Protein AF-A0A5T3DH39-F1 (afdb_monomer)

Radius of gyration: 12.59 Å; Cα contacts (8 Å, |Δi|>4): 59; chains: 1; bounding box: 29×25×36 Å

Secondary structure (DSSP, 8-state):
-EEEEEEE-TT---TT-SS-HHHHHHHHHHTT--EEEEEESTT-S-GGGS-HHHHTTTS---

Structure (mmCIF, N/CA/C/O backbone):
data_AF-A0A5T3DH39-F1
#
_entry.id   AF-A0A5T3DH39-F1
#
loop_
_atom_site.group_PDB
_atom_site.id
_atom_site.type_symbol
_atom_site.label_atom_id
_atom_site.label_alt_id
_atom_site.label_comp_id
_atom_site.label_asym_id
_atom_site.label_entity_id
_atom_site.label_seq_id
_atom_site.pdbx_PDB_ins_code
_atom_site.Cartn_x
_atom_site.Cartn_y
_atom_site.Cartn_z
_atom_site.occupancy
_atom_site.B_iso_or_equiv
_atom_site.auth_seq_id
_atom_site.auth_comp_id
_atom_site.auth_asym_id
_atom_site.auth_atom_id
_atom_site.pdbx_PDB_model_num
ATOM 1 N N . MET A 1 1 ? -9.492 -0.166 12.953 1.00 76.31 1 MET A N 1
ATOM 2 C CA . MET A 1 1 ? -8.200 -0.887 12.855 1.00 76.31 1 MET A CA 1
ATOM 3 C C . MET A 1 1 ? -7.323 -0.129 11.872 1.00 76.31 1 MET A C 1
ATOM 5 O O . MET A 1 1 ? -7.863 0.348 10.882 1.00 76.31 1 MET A O 1
ATOM 9 N N . LYS A 1 2 ? -6.026 0.027 12.160 1.00 84.31 2 LYS A N 1
ATOM 10 C CA . LYS A 1 2 ? -5.077 0.755 11.303 1.00 84.31 2 LYS A CA 1
ATOM 11 C C . LYS A 1 2 ? -4.013 -0.213 10.805 1.00 84.31 2 LYS A C 1
ATOM 13 O O . LYS A 1 2 ? -3.584 -1.068 11.577 1.00 84.31 2 LYS A O 1
ATOM 18 N N . VAL A 1 3 ? -3.631 -0.097 9.537 1.00 86.38 3 VAL A N 1
ATOM 19 C CA . VAL A 1 3 ? -2.613 -0.950 8.911 1.00 86.38 3 VAL A CA 1
ATOM 20 C C . VAL A 1 3 ? -1.514 -0.082 8.315 1.00 86.38 3 VAL A C 1
ATOM 22 O O . VAL A 1 3 ? -1.776 0.990 7.771 1.00 86.38 3 VAL A O 1
ATOM 25 N N . LEU A 1 4 ? -0.274 -0.544 8.446 1.00 84.69 4 LEU A N 1
ATOM 26 C CA . LEU A 1 4 ?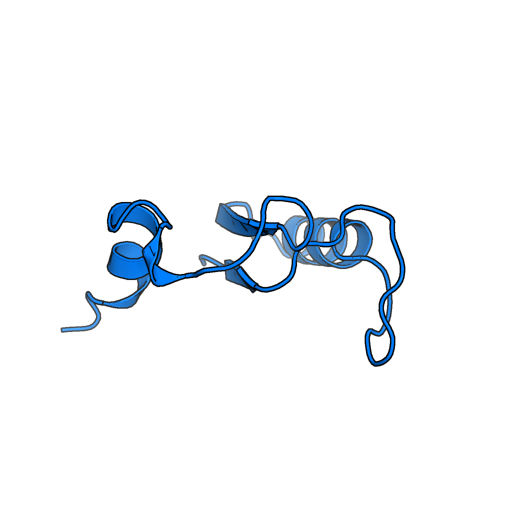 0.900 0.053 7.832 1.00 84.69 4 LEU A CA 1
ATOM 27 C C . LEU A 1 4 ? 1.473 -0.934 6.820 1.00 84.69 4 LEU A C 1
ATOM 29 O O . LEU A 1 4 ? 1.845 -2.045 7.192 1.00 84.69 4 LEU A O 1
ATOM 33 N N . ILE A 1 5 ? 1.552 -0.521 5.558 1.00 82.94 5 ILE A N 1
ATOM 34 C CA . ILE A 1 5 ? 2.231 -1.281 4.509 1.00 82.94 5 ILE A CA 1
ATOM 35 C C . ILE A 1 5 ? 3.608 -0.660 4.308 1.00 82.94 5 ILE A C 1
ATOM 37 O O . ILE A 1 5 ? 3.740 0.465 3.828 1.00 82.94 5 ILE A O 1
ATOM 41 N N . ILE A 1 6 ? 4.633 -1.405 4.695 1.00 78.56 6 ILE A N 1
ATOM 42 C CA . ILE A 1 6 ? 6.019 -1.095 4.353 1.00 78.56 6 ILE A CA 1
ATOM 43 C C . ILE A 1 6 ? 6.284 -1.736 2.992 1.00 78.56 6 ILE A C 1
ATOM 45 O O . ILE A 1 6 ? 5.799 -2.840 2.750 1.00 78.56 6 ILE A O 1
ATOM 49 N N . ASN A 1 7 ? 7.048 -1.064 2.133 1.00 76.44 7 ASN A N 1
ATOM 50 C CA . ASN A 1 7 ? 7.312 -1.499 0.762 1.00 76.44 7 ASN A CA 1
ATOM 51 C C . ASN A 1 7 ? 6.036 -1.517 -0.082 1.00 76.44 7 ASN A C 1
ATOM 53 O O . ASN A 1 7 ? 5.565 -2.553 -0.540 1.00 76.44 7 ASN A O 1
ATOM 57 N N . ASP A 1 8 ? 5.434 -0.347 -0.239 1.00 85.00 8 ASP A N 1
ATOM 58 C CA . ASP A 1 8 ? 4.338 -0.125 -1.163 1.00 85.00 8 ASP A CA 1
ATOM 59 C C . ASP A 1 8 ? 4.884 -0.012 -2.584 1.00 85.00 8 ASP A C 1
ATOM 61 O O . ASP A 1 8 ? 5.688 0.860 -2.904 1.00 85.00 8 ASP A O 1
ATOM 65 N N . THR A 1 9 ? 4.457 -0.942 -3.424 1.00 84.25 9 THR A N 1
ATOM 66 C CA . THR A 1 9 ? 4.993 -1.150 -4.770 1.00 84.25 9 THR A CA 1
ATOM 67 C C . THR A 1 9 ? 3.961 -0.792 -5.835 1.00 84.25 9 THR A C 1
ATOM 69 O O . THR A 1 9 ? 4.145 -1.081 -7.014 1.00 84.25 9 THR A O 1
ATOM 72 N N . GLY A 1 10 ? 2.839 -0.198 -5.418 1.00 85.75 10 GLY A N 1
ATOM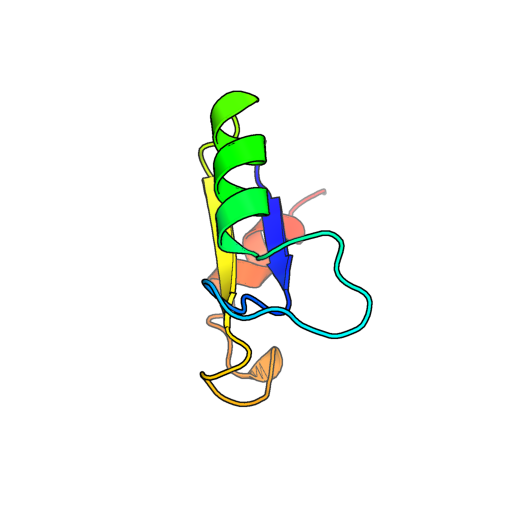 73 C CA . GLY A 1 10 ? 1.663 0.026 -6.245 1.00 85.75 10 GLY A CA 1
ATOM 74 C C . GLY A 1 10 ? 1.214 -1.251 -6.954 1.00 85.75 10 GLY A C 1
ATOM 75 O O . GLY A 1 10 ? 0.861 -2.247 -6.321 1.00 85.75 10 GLY A O 1
ATOM 76 N N . ASN A 1 11 ? 1.239 -1.200 -8.287 1.00 86.69 11 ASN A N 1
ATOM 77 C CA . ASN A 1 11 ? 0.870 -2.305 -9.176 1.00 86.69 11 ASN A CA 1
ATOM 78 C C . ASN A 1 11 ? 2.063 -3.179 -9.593 1.00 86.69 11 ASN A C 1
ATOM 80 O O . ASN A 1 11 ? 1.889 -4.120 -10.365 1.00 86.69 11 ASN A O 1
ATOM 84 N N . SER A 1 12 ? 3.261 -2.890 -9.091 1.00 82.81 12 SER A N 1
ATOM 85 C CA . SER A 1 12 ? 4.465 -3.651 -9.406 1.00 82.81 12 SER A CA 1
ATOM 86 C C . SER A 1 12 ? 4.575 -4.872 -8.498 1.00 82.81 12 SER A C 1
ATOM 88 O O . SER A 1 12 ? 4.455 -4.775 -7.271 1.00 82.81 12 SER A O 1
ATOM 90 N N . TYR A 1 13 ? 4.841 -6.030 -9.101 1.00 75.56 13 TYR A N 1
ATOM 91 C CA . TYR A 1 13 ? 5.165 -7.249 -8.367 1.00 75.56 13 TYR A CA 1
ATOM 92 C C . TYR A 1 13 ? 6.585 -7.169 -7.811 1.00 75.56 13 TYR A C 1
ATOM 94 O O . TYR A 1 13 ? 7.517 -6.811 -8.526 1.00 75.56 13 TYR A O 1
ATOM 102 N N . HIS A 1 14 ? 6.748 -7.552 -6.548 1.00 67.44 14 HIS A N 1
ATOM 103 C CA . HIS A 1 14 ? 8.056 -7.759 -5.935 1.00 67.44 14 HIS A CA 1
ATOM 104 C C . HIS A 1 14 ? 8.258 -9.232 -5.596 1.00 67.44 14 HIS A C 1
ATOM 106 O O . HIS A 1 14 ? 7.316 -9.947 -5.242 1.00 67.44 14 HIS A O 1
ATOM 112 N N . TRP A 1 15 ? 9.502 -9.696 -5.719 1.00 65.44 15 TRP A N 1
ATOM 113 C CA . TRP A 1 15 ? 9.865 -11.061 -5.353 1.00 65.44 15 TRP A CA 1
ATOM 114 C C . TRP A 1 15 ? 9.527 -11.349 -3.890 1.00 65.44 15 TRP A C 1
ATOM 116 O O . TRP A 1 15 ? 9.869 -10.582 -2.995 1.00 65.44 15 TRP A O 1
ATOM 126 N N . GLY A 1 16 ? 8.843 -12.473 -3.666 1.00 66.00 16 GLY A N 1
ATOM 127 C CA . GLY A 1 16 ? 8.390 -12.898 -2.341 1.00 66.00 16 GLY A CA 1
ATOM 128 C C . GLY A 1 16 ? 7.016 -12.365 -1.916 1.00 66.00 16 GLY A C 1
ATOM 129 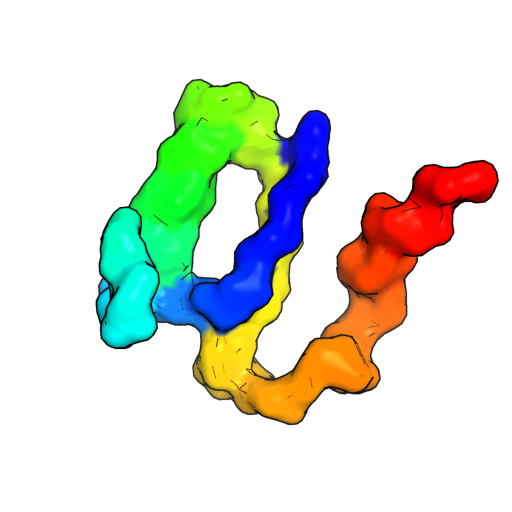O O . GLY A 1 16 ? 6.543 -12.751 -0.850 1.00 66.00 16 GLY A O 1
ATOM 130 N N . CYS A 1 17 ? 6.340 -11.539 -2.725 1.00 66.19 17 CYS A N 1
ATOM 131 C CA . CYS A 1 17 ? 4.989 -11.054 -2.426 1.00 66.19 17 CYS A CA 1
ATOM 132 C C . CYS A 1 17 ? 3.897 -11.864 -3.147 1.00 66.19 17 CYS A C 1
ATOM 134 O O . CYS A 1 17 ? 3.992 -12.149 -4.340 1.00 66.19 17 CYS A O 1
ATOM 136 N N . TYR A 1 18 ? 2.810 -12.179 -2.432 1.00 67.75 18 TYR A N 1
ATOM 137 C CA . TYR A 1 18 ? 1.606 -12.822 -2.979 1.00 67.75 18 TYR A CA 1
ATOM 138 C C . TYR A 1 18 ? 0.622 -11.771 -3.529 1.00 67.75 18 TYR A C 1
ATOM 140 O O . TYR A 1 18 ? -0.470 -11.570 -3.001 1.00 67.75 18 TYR A O 1
ATOM 148 N N . GLY A 1 19 ? 1.041 -11.057 -4.577 1.00 77.12 19 GLY A N 1
ATOM 149 C CA . GLY A 1 19 ? 0.269 -9.977 -5.202 1.00 77.12 19 GLY A CA 1
ATOM 150 C C . GLY A 1 19 ? 0.945 -8.609 -5.115 1.00 77.12 19 GLY A C 1
ATOM 151 O O . GLY A 1 19 ? 2.072 -8.480 -4.639 1.00 77.12 19 GLY A O 1
ATOM 152 N N . THR A 1 20 ? 0.241 -7.589 -5.602 1.00 88.56 20 THR A N 1
ATOM 153 C CA . THR A 1 20 ? 0.679 -6.188 -5.581 1.00 88.56 20 THR A CA 1
ATOM 154 C C . THR A 1 20 ? 0.201 -5.499 -4.301 1.00 88.56 20 THR A C 1
ATOM 156 O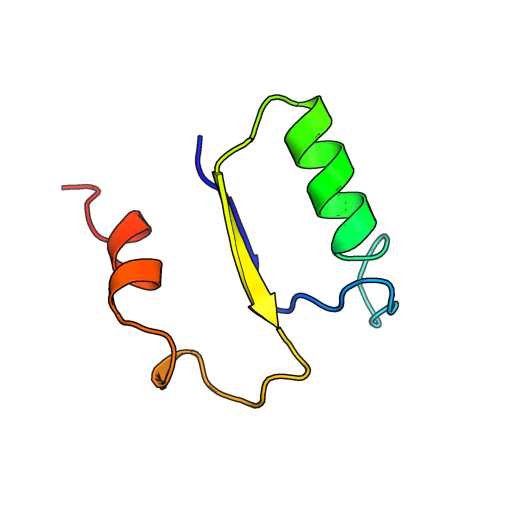 O . THR A 1 20 ? -0.801 -5.909 -3.702 1.00 88.56 20 THR A O 1
ATOM 159 N N . SER A 1 21 ? 0.871 -4.430 -3.859 1.00 88.75 21 SER A N 1
ATOM 160 C CA . SER A 1 21 ? 0.391 -3.680 -2.689 1.00 88.75 21 SER A CA 1
ATOM 161 C C . SER A 1 21 ? -0.992 -3.057 -2.935 1.00 88.75 21 SER A C 1
ATOM 163 O O . SER A 1 21 ? -1.763 -2.908 -1.986 1.00 88.75 21 SER A O 1
ATOM 165 N N . THR A 1 22 ? -1.362 -2.775 -4.192 1.00 90.69 22 THR A N 1
ATOM 166 C CA . THR A 1 22 ? -2.737 -2.417 -4.583 1.00 90.69 22 THR A CA 1
ATOM 167 C C . THR A 1 22 ? -3.739 -3.519 -4.240 1.00 90.69 22 THR A C 1
ATOM 169 O O . THR A 1 22 ? -4.708 -3.246 -3.532 1.00 90.69 22 THR A O 1
ATOM 172 N N . ALA A 1 23 ? -3.484 -4.767 -4.648 1.00 90.25 23 ALA A N 1
ATOM 173 C CA . ALA A 1 23 ? -4.379 -5.890 -4.355 1.00 90.25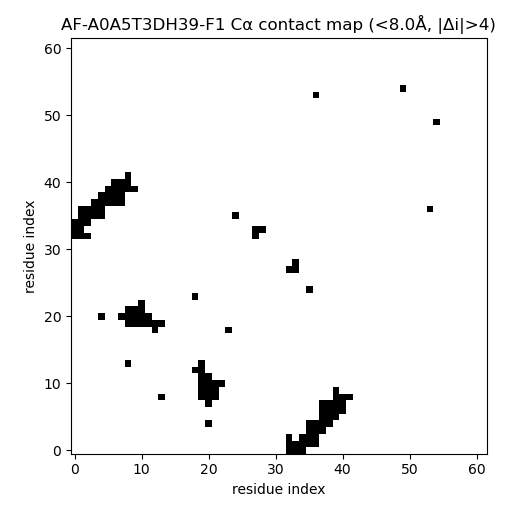 23 ALA A CA 1
ATOM 174 C C . ALA A 1 23 ? -4.527 -6.128 -2.839 1.00 90.25 23 ALA A C 1
ATOM 176 O O . ALA A 1 23 ? -5.614 -6.422 -2.334 1.00 90.25 23 ALA A O 1
ATOM 177 N N . ILE A 1 24 ? -3.442 -5.933 -2.082 1.00 88.88 24 ILE A N 1
ATOM 178 C CA . ILE A 1 24 ? -3.467 -6.005 -0.615 1.00 88.88 24 ILE A CA 1
ATOM 179 C C . ILE A 1 24 ? -4.357 -4.894 -0.033 1.00 88.88 24 ILE A C 1
ATOM 181 O O . ILE A 1 24 ? -5.211 -5.178 0.809 1.00 88.88 24 ILE A O 1
ATOM 185 N N . LYS A 1 25 ? -4.213 -3.642 -0.492 1.00 91.12 25 LYS A N 1
ATOM 186 C CA . LYS A 1 25 ? -5.050 -2.511 -0.044 1.00 91.12 25 LYS A CA 1
ATOM 187 C C . LYS A 1 25 ? -6.532 -2.750 -0.322 1.00 91.12 25 LYS A C 1
ATOM 189 O O . LYS A 1 25 ? -7.360 -2.450 0.534 1.00 91.12 25 LYS A O 1
ATOM 194 N N . GLU A 1 26 ? -6.871 -3.289 -1.488 1.00 92.88 26 GLU A N 1
ATOM 195 C CA . GLU A 1 26 ? -8.255 -3.615 -1.850 1.00 92.88 26 GLU A CA 1
ATOM 196 C C . GLU A 1 26 ? -8.844 -4.691 -0.935 1.00 92.88 26 GLU A C 1
ATOM 198 O O . GLU A 1 26 ? -9.931 -4.502 -0.389 1.00 92.88 26 GLU A O 1
ATOM 203 N N . SER A 1 27 ? -8.097 -5.767 -0.675 1.00 91.69 27 SER A N 1
ATOM 204 C CA . SER A 1 27 ? -8.511 -6.824 0.258 1.00 91.69 27 SER A CA 1
ATOM 205 C C . SER A 1 27 ? -8.716 -6.298 1.686 1.00 91.69 27 SER A C 1
ATOM 207 O O . SER A 1 27 ? -9.689 -6.654 2.355 1.00 91.69 27 SER A O 1
ATOM 209 N N . LEU A 1 28 ? -7.842 -5.401 2.157 1.00 91.62 28 LEU A N 1
ATOM 210 C CA . LEU A 1 28 ? -7.981 -4.755 3.467 1.00 91.62 28 LEU A CA 1
ATOM 211 C C . LEU A 1 28 ? -9.224 -3.857 3.533 1.00 91.62 28 LEU A C 1
ATOM 213 O O . LEU A 1 28 ? -9.976 -3.925 4.507 1.00 91.62 28 LEU A O 1
ATOM 217 N N . ARG A 1 29 ? -9.482 -3.068 2.484 1.00 93.50 29 ARG A N 1
ATOM 218 C CA . ARG A 1 29 ? -10.688 -2.231 2.381 1.00 93.50 29 ARG A CA 1
ATOM 219 C C . ARG A 1 29 ? -11.961 -3.070 2.356 1.00 93.50 29 ARG A C 1
ATOM 221 O O . ARG A 1 29 ? -12.905 -2.744 3.068 1.00 93.50 29 ARG A O 1
ATOM 228 N N . PHE A 1 30 ? -11.968 -4.183 1.621 1.00 94.75 30 PHE A N 1
ATOM 229 C CA .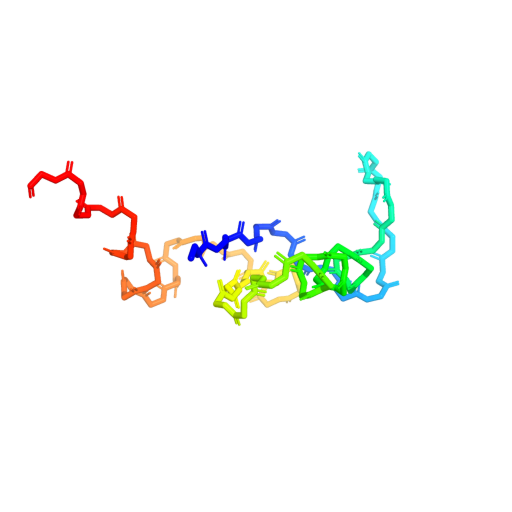 PHE A 1 30 ? -13.089 -5.129 1.606 1.00 94.75 30 PHE A CA 1
ATOM 230 C C . PHE A 1 30 ? -13.393 -5.697 3.004 1.00 94.75 30 PHE A C 1
ATOM 232 O O . PHE A 1 30 ? -14.545 -5.945 3.345 1.00 94.75 30 PHE A O 1
ATOM 239 N N . ARG A 1 31 ? -12.370 -5.833 3.856 1.00 93.75 31 ARG A N 1
ATOM 240 C CA . ARG A 1 31 ? -12.499 -6.248 5.266 1.00 93.75 31 ARG A CA 1
ATOM 241 C C . ARG A 1 31 ? -12.853 -5.097 6.223 1.00 93.75 31 ARG A C 1
ATOM 243 O O . ARG A 1 31 ? -12.831 -5.291 7.436 1.00 93.75 31 ARG A O 1
ATOM 250 N N . GLY A 1 32 ? -13.154 -3.904 5.706 1.00 95.19 32 GLY A N 1
ATOM 251 C CA . GLY A 1 32 ? -13.543 -2.729 6.494 1.00 95.19 32 GLY A CA 1
ATOM 252 C C . GLY A 1 32 ? -12.378 -1.924 7.080 1.00 95.19 32 GLY A C 1
ATOM 253 O O . GLY A 1 32 ? -12.588 -1.090 7.963 1.00 95.19 32 GLY A O 1
ATOM 254 N N . ILE A 1 33 ? -11.141 -2.150 6.624 1.00 92.62 33 ILE A N 1
ATOM 255 C CA . ILE A 1 33 ? -9.969 -1.387 7.071 1.00 92.62 33 ILE A CA 1
ATOM 256 C C . ILE A 1 33 ? -9.775 -0.184 6.146 1.00 92.62 33 ILE A C 1
ATOM 258 O O . ILE A 1 33 ? -9.257 -0.307 5.038 1.00 92.62 33 ILE A O 1
ATOM 262 N N . ASN A 1 34 ? -10.166 0.993 6.632 1.00 88.88 34 ASN A N 1
ATOM 263 C CA . ASN A 1 34 ? -10.097 2.241 5.863 1.00 88.88 34 ASN A CA 1
ATOM 264 C C . ASN A 1 34 ? -8.833 3.068 6.152 1.00 88.88 34 ASN A C 1
ATOM 266 O O . ASN A 1 34 ? -8.408 3.860 5.317 1.00 88.88 34 ASN A O 1
ATOM 270 N N . GLU A 1 35 ? -8.207 2.877 7.316 1.00 90.25 35 GLU A N 1
ATOM 271 C CA . GLU A 1 35 ? -6.989 3.593 7.711 1.00 90.25 35 GLU A CA 1
ATOM 272 C C . GLU A 1 35 ? -5.738 2.792 7.326 1.00 90.25 35 GLU A C 1
ATOM 274 O O . GLU A 1 35 ? -5.224 1.994 8.115 1.00 90.25 35 GLU A O 1
ATOM 279 N N . ILE A 1 36 ? -5.256 3.004 6.098 1.00 88.81 36 ILE A N 1
ATOM 280 C CA . ILE A 1 36 ? -4.056 2.353 5.559 1.00 88.81 36 ILE A CA 1
ATOM 281 C C . ILE A 1 36 ? -2.993 3.419 5.284 1.00 88.81 36 ILE A C 1
ATOM 283 O O . ILE A 1 36 ? -3.173 4.266 4.411 1.00 88.81 36 ILE A O 1
ATOM 287 N N . ALA A 1 37 ? -1.887 3.362 6.021 1.00 86.38 37 ALA A N 1
ATOM 288 C CA . ALA A 1 37 ? -0.691 4.156 5.756 1.00 86.38 37 ALA A CA 1
ATOM 289 C C . ALA A 1 37 ? 0.315 3.314 4.969 1.00 86.38 37 ALA A C 1
ATOM 291 O O . ALA A 1 37 ? 0.415 2.106 5.201 1.00 86.38 37 ALA A O 1
ATOM 292 N N . THR A 1 38 ? 1.070 3.932 4.061 1.00 84.12 38 THR A N 1
ATOM 293 C CA . THR A 1 38 ? 2.055 3.214 3.252 1.00 84.12 38 THR A CA 1
ATOM 294 C C . THR A 1 38 ? 3.387 3.943 3.133 1.00 84.12 38 THR A C 1
ATOM 296 O O . THR A 1 38 ? 3.451 5.163 3.270 1.00 84.12 38 THR A O 1
ATOM 299 N N . PHE A 1 39 ? 4.448 3.172 2.892 1.00 80.94 39 PHE A N 1
ATOM 300 C CA . PHE A 1 39 ? 5.777 3.671 2.543 1.00 80.94 39 PHE A CA 1
ATOM 301 C C . PHE A 1 39 ? 6.214 3.074 1.215 1.00 80.94 39 PHE A C 1
ATOM 303 O O . PHE A 1 39 ? 6.419 1.861 1.137 1.00 80.94 39 PHE A O 1
ATOM 310 N N . SER A 1 40 ? 6.342 3.915 0.189 1.00 77.12 40 SER A N 1
ATOM 311 C CA . SER A 1 40 ? 6.708 3.483 -1.160 1.00 77.12 40 SER A CA 1
ATOM 312 C C . SER A 1 40 ? 8.155 2.998 -1.243 1.00 77.12 40 SER A C 1
ATOM 314 O O . SER A 1 40 ? 9.046 3.552 -0.598 1.00 77.12 40 SER A O 1
ATOM 316 N N . CYS A 1 41 ? 8.397 1.983 -2.075 1.00 74.50 41 CYS A N 1
ATOM 317 C CA . CYS A 1 41 ? 9.756 1.595 -2.464 1.00 74.50 41 CYS A CA 1
ATOM 318 C C . CYS A 1 41 ? 10.416 2.630 -3.390 1.00 74.50 41 CYS A C 1
ATOM 320 O O . CYS A 1 41 ? 11.635 2.784 -3.359 1.00 74.50 41 CYS A O 1
ATOM 32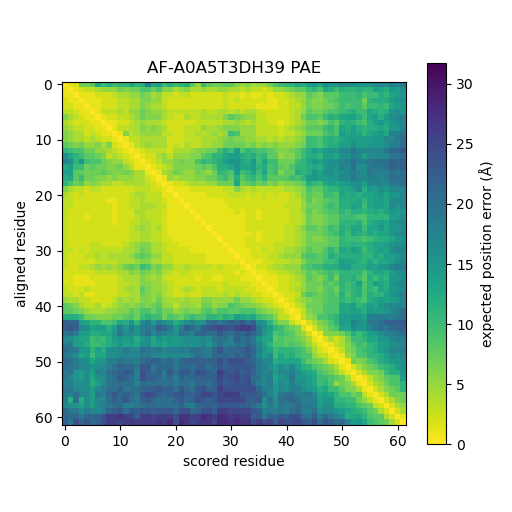2 N N . GLU A 1 42 ? 9.622 3.332 -4.203 1.00 70.38 42 GLU A N 1
ATOM 323 C CA . GLU A 1 42 ? 10.109 4.271 -5.225 1.00 70.38 42 GLU A CA 1
ATOM 324 C C . GLU A 1 42 ? 10.483 5.635 -4.645 1.00 70.38 42 GLU A C 1
ATOM 326 O O . GLU A 1 42 ? 11.382 6.297 -5.156 1.00 70.38 42 GLU A O 1
ATOM 331 N N . GLU A 1 43 ? 9.857 6.037 -3.536 1.00 63.50 43 GLU A N 1
ATOM 332 C CA . GLU A 1 43 ? 10.146 7.314 -2.864 1.00 63.50 43 GLU A CA 1
ATOM 333 C C . GLU A 1 43 ? 11.513 7.340 -2.167 1.00 63.50 43 GLU A C 1
ATOM 335 O O . GLU A 1 43 ? 11.872 8.337 -1.548 1.00 63.50 43 GLU A O 1
ATOM 340 N N . GLY A 1 44 ? 12.305 6.276 -2.310 1.00 51.88 44 GLY A N 1
ATOM 341 C CA . GLY A 1 44 ? 13.687 6.263 -1.878 1.00 51.88 44 GLY A CA 1
ATOM 342 C C . GLY A 1 44 ? 13.795 6.191 -0.362 1.00 51.88 44 GLY A C 1
ATOM 343 O O . GLY A 1 44 ? 13.688 7.180 0.354 1.00 51.88 44 GLY A O 1
ATOM 344 N N . SER A 1 45 ? 14.137 4.996 0.116 1.00 51.91 45 SER A N 1
ATOM 345 C CA . SER A 1 45 ? 15.170 4.831 1.142 1.00 51.91 45 SER A CA 1
ATOM 346 C C . SER A 1 45 ? 15.145 5.871 2.267 1.00 51.91 45 SER A C 1
ATOM 348 O O . SER A 1 45 ? 15.931 6.816 2.271 1.00 51.91 45 SER A O 1
ATOM 350 N N . LYS A 1 46 ? 14.257 5.677 3.240 1.00 55.53 46 LYS A N 1
ATOM 351 C CA . LYS A 1 46 ? 14.602 5.460 4.655 1.00 55.53 46 LYS A CA 1
ATOM 352 C C . LYS A 1 46 ? 13.383 5.778 5.517 1.00 55.53 46 LYS A C 1
ATOM 354 O O . LYS A 1 46 ? 12.869 6.894 5.504 1.00 55.53 46 LYS A O 1
ATOM 359 N N . ILE A 1 47 ? 12.989 4.815 6.349 1.00 55.84 47 ILE A N 1
ATOM 360 C CA . ILE A 1 47 ? 11.997 5.009 7.421 1.00 55.84 47 ILE A CA 1
ATOM 361 C C . ILE A 1 47 ? 12.371 6.217 8.310 1.00 55.84 47 ILE A C 1
ATOM 363 O O . ILE A 1 47 ? 11.501 6.863 8.887 1.00 55.84 47 ILE A O 1
ATOM 367 N N . GLU A 1 48 ? 13.658 6.574 8.386 1.00 56.72 48 GLU A N 1
ATOM 368 C CA . GLU A 1 48 ? 14.142 7.739 9.138 1.00 56.72 48 GLU A CA 1
ATOM 369 C C . GLU A 1 48 ? 13.686 9.101 8.579 1.00 56.72 48 GLU A C 1
ATOM 371 O O . GLU A 1 48 ? 13.612 10.065 9.339 1.00 56.72 48 GLU A O 1
ATOM 376 N N . ASN A 1 49 ? 13.324 9.173 7.293 1.00 52.22 49 ASN A N 1
ATOM 377 C CA . ASN A 1 49 ? 12.824 10.386 6.630 1.00 52.22 49 ASN A CA 1
ATOM 378 C C . ASN A 1 49 ? 11.294 10.462 6.611 1.00 52.22 49 ASN A C 1
ATOM 380 O O . ASN A 1 49 ? 10.708 11.461 6.192 1.00 52.22 49 ASN A O 1
ATOM 384 N N . SER A 1 50 ? 10.627 9.407 7.074 1.00 57.19 50 SER A N 1
ATOM 385 C CA . SER A 1 50 ? 9.183 9.384 7.216 1.00 57.19 50 SER A CA 1
ATOM 386 C C . SER A 1 50 ? 8.745 10.413 8.263 1.00 57.19 50 SER A C 1
ATOM 388 O O . SER A 1 50 ? 9.347 10.484 9.340 1.00 57.19 50 SER A O 1
ATOM 390 N N . PRO A 1 51 ? 7.686 11.208 8.014 1.00 54.81 51 PRO A N 1
ATOM 391 C CA . PRO A 1 51 ? 7.202 12.158 9.006 1.00 54.81 51 PRO A CA 1
ATOM 392 C C . PRO A 1 51 ? 6.895 11.397 10.298 1.00 54.81 51 PRO A C 1
ATOM 394 O O . PRO A 1 51 ? 6.036 10.523 10.294 1.00 54.81 51 PRO A O 1
ATOM 397 N N . LYS A 1 52 ? 7.570 11.732 11.414 1.00 54.75 52 LYS A N 1
ATOM 398 C CA . LYS A 1 52 ? 7.457 11.040 12.725 1.00 54.75 52 LYS A CA 1
ATOM 399 C C . LYS A 1 52 ? 6.011 10.712 13.131 1.00 54.75 52 LYS A C 1
ATOM 401 O O . LYS A 1 52 ? 5.763 9.751 13.853 1.00 54.75 52 LYS A O 1
ATOM 406 N N . LYS A 1 53 ? 5.050 11.499 12.640 1.00 50.84 53 LYS A N 1
ATOM 407 C CA . LYS A 1 53 ? 3.604 11.321 12.800 1.00 50.84 53 LYS A CA 1
ATOM 408 C C . LYS A 1 53 ? 3.069 9.959 12.323 1.00 50.84 53 LYS A C 1
ATOM 410 O O . LYS A 1 53 ? 2.120 9.487 12.934 1.00 50.84 53 LYS A O 1
ATOM 415 N N . SER A 1 54 ? 3.651 9.320 11.303 1.00 51.03 54 SER A N 1
ATOM 416 C CA . SER A 1 54 ? 3.199 8.008 10.799 1.00 51.03 54 SER A CA 1
ATOM 417 C C . SER A 1 54 ? 3.667 6.835 11.670 1.00 51.03 54 SER A C 1
ATOM 419 O O . SER A 1 54 ? 2.915 5.883 11.865 1.00 51.03 54 SER A O 1
ATOM 421 N N . LEU A 1 55 ? 4.851 6.937 12.284 1.00 52.84 55 LEU A N 1
ATOM 422 C CA . LEU A 1 55 ? 5.372 5.949 13.244 1.00 52.84 55 LEU A CA 1
ATOM 423 C C . LEU A 1 55 ? 4.764 6.114 14.649 1.00 52.84 55 LEU A C 1
ATOM 425 O O . LEU A 1 55 ? 4.602 5.142 15.387 1.00 52.84 55 LEU A O 1
ATOM 429 N N . LEU A 1 56 ? 4.355 7.334 15.013 1.00 49.53 56 LEU A N 1
ATOM 430 C CA . LEU A 1 56 ? 3.700 7.629 16.294 1.00 49.53 56 LEU A CA 1
ATOM 431 C C . LEU A 1 56 ? 2.286 7.040 16.421 1.00 49.53 56 LEU A C 1
ATOM 433 O O . LEU A 1 56 ? 1.789 6.933 17.541 1.00 49.53 56 LEU A O 1
ATOM 437 N N . VAL A 1 57 ? 1.656 6.617 15.317 1.00 50.81 57 VAL A N 1
ATOM 438 C CA . VAL A 1 57 ? 0.356 5.918 15.348 1.00 50.81 57 VAL A CA 1
ATOM 439 C C . VAL A 1 57 ? 0.462 4.562 16.063 1.00 50.81 57 VAL A C 1
ATOM 441 O O . VAL A 1 57 ? -0.516 4.116 16.654 1.00 50.81 57 VAL A O 1
ATOM 444 N N . TYR A 1 58 ? 1.650 3.946 16.081 1.00 47.91 58 TYR A N 1
ATOM 445 C CA . TYR A 1 58 ? 1.897 2.640 16.711 1.00 47.91 58 TYR A CA 1
ATOM 446 C C . TYR A 1 58 ? 2.629 2.726 18.059 1.00 47.91 58 TYR A C 1
ATOM 448 O O . TYR A 1 58 ? 2.689 1.741 18.788 1.00 47.91 58 TYR A O 1
ATOM 456 N N . SER A 1 59 ? 3.162 3.899 18.421 1.00 47.81 59 SER A N 1
ATOM 457 C CA . SER A 1 59 ? 3.940 4.090 19.656 1.00 47.81 59 SER A CA 1
ATOM 458 C C . SER A 1 59 ? 3.087 4.376 20.900 1.00 47.81 59 SER A C 1
ATOM 460 O O . SER A 1 59 ? 3.631 4.397 22.001 1.00 47.81 59 SER A O 1
ATOM 462 N N . LYS A 1 60 ? 1.774 4.605 20.764 1.00 46.75 60 LYS A N 1
ATOM 463 C CA . LYS A 1 60 ? 0.874 4.841 21.906 1.00 46.75 60 LYS A CA 1
ATOM 464 C C . LYS A 1 60 ? -0.014 3.632 22.190 1.00 46.75 60 LYS A C 1
ATOM 466 O O . LYS A 1 60 ? -1.232 3.731 22.178 1.00 46.75 60 LYS A O 1
ATOM 471 N N . ASN A 1 61 ? 0.627 2.499 22.457 1.00 47.97 61 ASN A N 1
ATOM 472 C CA . ASN A 1 61 ? 0.076 1.473 23.340 1.00 47.97 61 ASN A CA 1
ATOM 473 C C . ASN A 1 61 ? 0.870 1.503 24.653 1.00 47.97 61 ASN A C 1
ATOM 475 O O . ASN A 1 61 ? 1.675 0.613 24.927 1.00 47.97 61 ASN A O 1
ATOM 479 N N . LYS A 1 62 ? 0.683 2.592 25.405 1.00 40.16 62 LYS A N 1
ATOM 480 C CA . LYS A 1 62 ? 0.6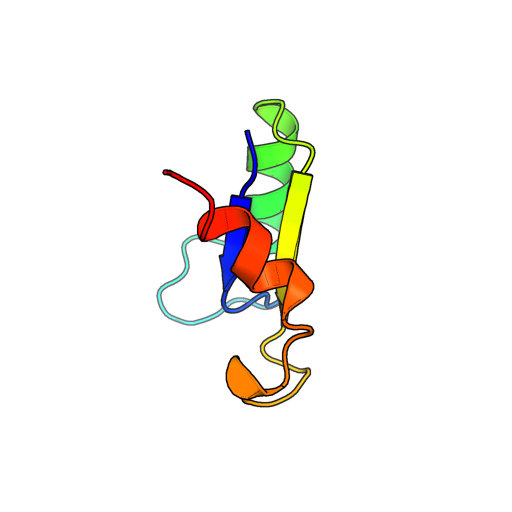95 2.683 26.870 1.00 40.16 62 LYS A CA 1
ATOM 481 C C . LYS A 1 62 ? 0.144 4.042 27.284 1.00 40.16 62 LYS A C 1
ATOM 483 O O . LYS A 1 62 ? 0.506 5.039 26.618 1.00 40.16 62 LYS A O 1
#

Organism: Salmonella enterica (NCBI:txid28901)

Solvent-accessible surface area (backbone atoms only — not comparable to full-atom values): 3983 Å² total; per-r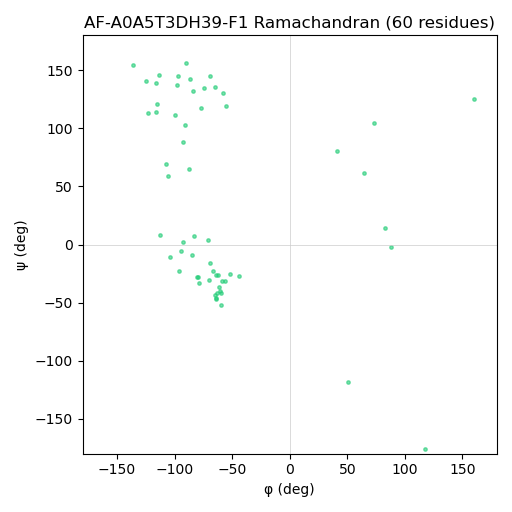esidue (Å²): 116,78,48,77,42,74,67,31,43,47,86,45,76,51,93,94,51,99,57,25,47,48,58,52,51,51,57,40,40,77,72,70,38,78,48,71,48,74,38,52,58,82,78,54,89,51,81,86,77,47,64,66,71,70,62,51,73,70,68,68,85,120

pLDDT: mean 73.31, std 16.55, range [40.16, 95.19]

Foldseek 3Di:
DAEEAEAQADQDDDPPDPGHVVVVVVVCVVVVHPHYHYDHPVVDDDPVPPDVVVVVVPVPPD

Sequence (62 aa):
MKVLIINDTGNSYHWGCYGTSTAIKESLRFRGINEIATFSCEEGSKIENSPKKSLLVYSKNK

Mean predicted aligned error: 9.43 Å

Nearest PDB structures (foldseek):
  4c0w-assembly1_A  TM=6.558E-01  e=2.188E+00  Pseudomonas putida
  7qw4-assembly17_Q  TM=4.071E-01  e=3.081E+00  Paracoccus denitrificans PD1222
  6nte-assembly1_A  TM=4.214E-01  e=6.108E+00  Synechocystis sp. PCC 6803